Protein AF-A0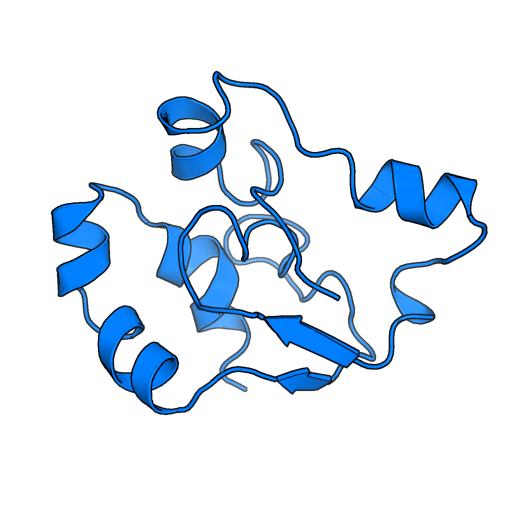A382DGA5-F1 (afdb_monomer_lite)

InterPro domains:
  IPR001279 Metallo-beta-lactamase [PF00753] (24-56)
  IPR036866 Ribonuclease Z/Hydroxyacylglutathione hydrolase-like [G3DSA:3.60.15.10] (1-104)
  IPR036866 Ribonuclease Z/Hydroxyacylglutathione hydrolase-like [SSF56281] (25-85)
  IPR051013 N-acyl homoserine lactonase-like [PTHR42978] (2-85)

Secondary structure (DSSP, 8-state):
---BS--TTT-HHHHHHTSTTPPP-HHHHHHHTT--GGG--EEE-SS--GGGBTTSBSSTT--BSSTTPEEE--HHHHHHHTSHHHHHHHT--HHHHHTGGG--

Sequence (104 aa):
MDTGAGSMATNPGTVSAIAGETDGRLLDELQAAGVSPGDVDTVFLSHLHPAHVGWNLTQAGGSPTFPSARYVFHQADWEIFRTPKDQEIFGLTFWEETLAPLES

Structure (mmCIF, N/CA/C/O backbone):
data_AF-A0A382DGA5-F1
#
_entry.id   AF-A0A382DGA5-F1
#
loop_
_atom_site.group_PDB
_atom_site.id
_atom_site.type_symbol
_atom_site.label_atom_id
_atom_site.label_alt_id
_atom_site.label_comp_id
_atom_site.label_asym_id
_atom_site.label_entity_id
_atom_site.label_seq_id
_atom_site.pdbx_PDB_ins_code
_atom_site.Cartn_x
_atom_site.Cartn_y
_atom_site.Cartn_z
_atom_site.occupancy
_atom_site.B_iso_or_equiv
_atom_site.auth_seq_id
_atom_site.auth_comp_id
_atom_site.auth_asym_id
_atom_site.auth_atom_id
_atom_site.pdbx_PDB_model_num
ATOM 1 N N . MET A 1 1 ? -1.925 -8.522 6.677 1.00 78.94 1 MET A N 1
ATOM 2 C CA . MET A 1 1 ? -2.752 -8.687 5.456 1.00 78.94 1 MET A CA 1
ATOM 3 C C . MET A 1 1 ? -1.993 -8.186 4.233 1.00 78.94 1 MET A C 1
ATOM 5 O O . MET A 1 1 ? -1.120 -7.347 4.418 1.00 78.94 1 MET A O 1
ATOM 9 N N . ASP A 1 2 ? -2.313 -8.695 3.045 1.00 86.75 2 ASP A N 1
ATOM 10 C CA . ASP A 1 2 ? -1.830 -8.194 1.745 1.00 86.75 2 ASP A CA 1
ATOM 11 C C . ASP A 1 2 ? -2.701 -7.000 1.305 1.00 86.75 2 ASP A C 1
ATOM 13 O O . ASP A 1 2 ? -3.884 -6.975 1.659 1.00 86.75 2 ASP A O 1
ATOM 17 N N . THR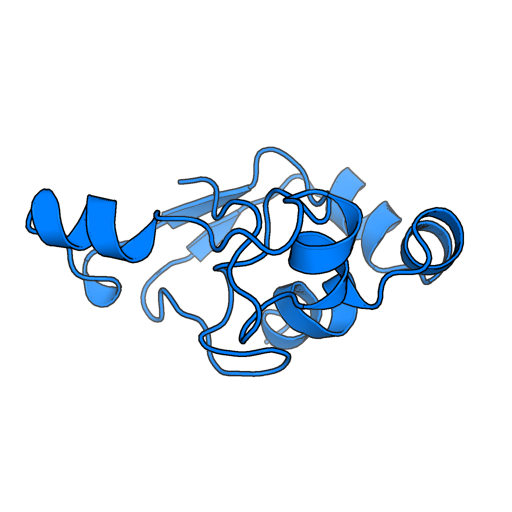 A 1 3 ? -2.149 -5.997 0.610 1.00 94.12 3 THR A N 1
ATOM 18 C CA . THR A 1 3 ? -2.865 -4.735 0.334 1.00 94.12 3 THR A CA 1
ATOM 19 C C . THR A 1 3 ? -3.396 -4.623 -1.095 1.00 94.12 3 THR A C 1
ATOM 21 O O . THR A 1 3 ? -4.047 -3.633 -1.422 1.00 94.12 3 THR A O 1
ATOM 24 N N . GLY A 1 4 ? -3.231 -5.654 -1.929 1.00 95.00 4 GLY A N 1
ATOM 25 C CA . GLY A 1 4 ? -3.884 -5.750 -3.236 1.00 95.00 4 GLY A CA 1
ATOM 26 C C . GLY A 1 4 ? -3.502 -4.641 -4.226 1.00 95.00 4 GLY A C 1
ATOM 27 O O . GLY A 1 4 ? -2.540 -3.905 -4.034 1.00 95.00 4 GLY A O 1
ATOM 28 N N . ALA A 1 5 ? -4.256 -4.517 -5.322 1.00 95.56 5 ALA A N 1
ATOM 29 C CA . ALA A 1 5 ? -3.912 -3.597 -6.411 1.00 95.56 5 ALA A CA 1
ATOM 30 C C . ALA A 1 5 ? -4.139 -2.113 -6.076 1.00 95.56 5 ALA A C 1
ATOM 32 O O . ALA A 1 5 ? -3.574 -1.260 -6.753 1.00 95.56 5 ALA A O 1
ATOM 33 N N . GLY A 1 6 ? -4.901 -1.794 -5.024 1.00 96.62 6 GLY A N 1
ATOM 34 C CA . GLY A 1 6 ? -5.245 -0.415 -4.674 1.00 96.62 6 GLY A CA 1
ATOM 35 C C . GLY A 1 6 ? -6.441 0.124 -5.457 1.00 96.62 6 GLY A C 1
ATOM 36 O O . GLY A 1 6 ? -7.326 -0.633 -5.854 1.00 96.62 6 GLY A O 1
ATOM 37 N N . SER A 1 7 ? -6.452 1.436 -5.667 1.00 97.25 7 SER A N 1
ATOM 38 C CA . SER A 1 7 ? -7.407 2.155 -6.515 1.00 97.25 7 SER A CA 1
ATOM 39 C C . SER A 1 7 ? -6.675 3.075 -7.491 1.00 97.25 7 SER A C 1
ATOM 41 O O . SER A 1 7 ? -5.463 3.281 -7.381 1.00 97.25 7 SER A O 1
ATOM 43 N N . MET A 1 8 ? -7.414 3.696 -8.409 1.00 96.94 8 MET A N 1
ATOM 44 C CA . MET A 1 8 ? -6.887 4.757 -9.273 1.00 96.94 8 MET A CA 1
ATOM 45 C C . MET A 1 8 ? -6.245 5.917 -8.494 1.00 96.94 8 MET A C 1
ATOM 47 O O . MET A 1 8 ? -5.397 6.619 -9.038 1.00 96.94 8 MET A O 1
ATOM 51 N N . ALA A 1 9 ? -6.615 6.128 -7.227 1.00 97.00 9 ALA A N 1
ATOM 52 C CA . ALA A 1 9 ? -6.009 7.160 -6.389 1.00 97.00 9 ALA A CA 1
ATOM 53 C C . ALA A 1 9 ? -4.649 6.744 -5.808 1.00 97.00 9 ALA A C 1
ATOM 55 O O . ALA A 1 9 ? -3.826 7.607 -5.502 1.00 97.00 9 ALA A O 1
ATOM 56 N N . THR A 1 10 ? -4.412 5.444 -5.625 1.00 97.06 10 THR A N 1
ATOM 57 C CA . THR A 1 10 ? -3.256 4.937 -4.876 1.00 97.06 10 THR A CA 1
ATOM 58 C C . THR A 1 10 ? -2.202 4.273 -5.754 1.00 97.06 10 THR A C 1
ATOM 60 O O . THR A 1 10 ? -1.024 4.321 -5.418 1.00 97.06 10 THR A O 1
ATOM 63 N N . ASN A 1 11 ? -2.611 3.656 -6.865 1.00 96.44 11 ASN A N 1
ATOM 64 C CA . ASN A 1 11 ? -1.745 2.861 -7.737 1.00 96.44 11 ASN A CA 1
ATOM 65 C C . ASN A 1 11 ? -2.278 2.865 -9.190 1.00 96.44 11 ASN A C 1
ATOM 67 O O . ASN A 1 11 ? -2.636 1.812 -9.738 1.00 96.44 11 ASN A O 1
ATOM 71 N N . PRO A 1 12 ? -2.409 4.053 -9.814 1.00 95.50 12 PRO A N 1
ATOM 72 C CA . PRO A 1 12 ? -3.152 4.248 -11.062 1.00 95.50 12 PRO A CA 1
ATOM 73 C C . PRO A 1 12 ? -2.636 3.393 -12.219 1.00 95.50 12 PRO A C 1
ATOM 75 O O . PRO A 1 12 ? -3.429 2.804 -12.956 1.00 95.50 12 PRO A O 1
ATOM 78 N N . GLY A 1 13 ? -1.312 3.290 -12.372 1.00 94.81 13 GLY A N 1
ATOM 79 C CA . GLY A 1 13 ? -0.710 2.502 -13.445 1.00 94.81 13 GLY A CA 1
ATOM 80 C C . GLY A 1 13 ? -1.065 1.017 -13.335 1.00 94.81 13 GLY A C 1
ATOM 81 O O . GLY A 1 13 ? -1.456 0.395 -14.321 1.00 94.81 13 GLY A O 1
ATOM 82 N N . THR A 1 14 ? -1.008 0.462 -12.123 1.00 94.75 14 THR A N 1
ATOM 83 C CA . THR A 1 14 ? -1.390 -0.932 -11.856 1.00 94.75 14 THR A CA 1
ATOM 84 C C . THR A 1 14 ? -2.879 -1.154 -12.079 1.00 94.75 14 THR A C 1
ATOM 86 O O . THR A 1 14 ? -3.260 -2.127 -12.727 1.00 94.75 14 THR A O 1
ATOM 89 N N . VAL A 1 15 ? -3.739 -0.272 -11.563 1.00 95.94 15 VAL A N 1
ATOM 90 C CA . VAL A 1 15 ? -5.193 -0.443 -11.697 1.00 95.94 15 VAL A CA 1
ATOM 91 C C . VAL A 1 15 ? -5.621 -0.372 -13.163 1.00 95.94 15 VAL A C 1
ATOM 93 O O . VAL A 1 15 ? -6.423 -1.195 -13.607 1.00 95.94 15 VAL A O 1
ATOM 96 N N . SER A 1 16 ? -5.019 0.518 -13.953 1.00 95.38 16 SER A N 1
ATOM 97 C CA . SER A 1 16 ? -5.255 0.576 -15.397 1.00 95.38 16 SER A CA 1
ATOM 98 C C . SER A 1 16 ? -4.726 -0.670 -16.124 1.00 95.38 16 SER A C 1
ATOM 100 O O . SER A 1 16 ? -5.469 -1.311 -16.866 1.00 95.38 16 SER A O 1
ATOM 102 N N . ALA A 1 17 ? -3.470 -1.064 -15.882 1.00 91.44 17 ALA A N 1
ATOM 103 C CA . ALA A 1 17 ? -2.802 -2.109 -16.662 1.00 91.44 17 ALA A CA 1
ATOM 104 C C . ALA A 1 17 ? -3.173 -3.548 -16.262 1.00 91.44 17 ALA A C 1
ATOM 106 O O . ALA A 1 17 ? -3.147 -4.445 -17.103 1.00 91.44 17 ALA A O 1
ATOM 107 N N . ILE A 1 18 ? -3.483 -3.787 -14.985 1.00 86.38 18 ILE A N 1
ATOM 108 C CA . ILE A 1 18 ? -3.668 -5.133 -14.416 1.00 86.38 18 ILE A CA 1
ATOM 109 C C . ILE A 1 18 ? -5.119 -5.362 -13.991 1.00 86.38 18 ILE A C 1
ATOM 111 O O . ILE A 1 18 ? -5.662 -6.438 -14.240 1.00 86.38 18 ILE A O 1
ATOM 115 N N . ALA A 1 19 ? -5.759 -4.367 -13.369 1.00 86.31 19 ALA A N 1
ATOM 116 C CA . ALA A 1 19 ? -7.123 -4.501 -12.852 1.00 86.31 19 ALA A CA 1
ATOM 117 C C . ALA A 1 19 ? -8.214 -4.034 -13.836 1.00 86.31 19 ALA A C 1
ATOM 119 O O . ALA A 1 19 ? -9.397 -4.100 -13.508 1.00 86.31 19 ALA A O 1
ATOM 120 N N . GLY A 1 20 ? -7.843 -3.571 -15.036 1.00 89.12 20 GLY A N 1
ATOM 121 C CA . GLY A 1 20 ? -8.795 -3.127 -16.058 1.00 89.12 20 GLY A CA 1
ATOM 122 C C . GLY A 1 20 ? -9.662 -1.957 -15.592 1.00 89.12 20 GLY A C 1
ATOM 123 O O . GLY A 1 20 ? -10.879 -2.003 -15.751 1.00 89.12 20 GLY A O 1
ATOM 124 N N . GLU A 1 21 ? -9.041 -0.956 -14.961 1.00 90.12 21 GLU A N 1
ATOM 125 C CA . GLU A 1 21 ? -9.697 0.237 -14.393 1.00 90.12 21 GLU A CA 1
ATOM 126 C C . GLU A 1 21 ? -10.668 -0.054 -13.234 1.00 90.12 21 GLU A C 1
ATOM 128 O O . GLU A 1 21 ? -11.459 0.803 -12.844 1.00 90.12 21 GLU A O 1
ATOM 133 N N . THR A 1 22 ? -10.615 -1.258 -12.659 1.00 94.62 22 THR A N 1
ATOM 134 C CA . THR A 1 22 ? -11.457 -1.635 -11.520 1.00 94.62 22 THR A CA 1
ATOM 135 C C . THR A 1 22 ? -10.698 -1.465 -10.208 1.00 94.62 22 THR A C 1
ATOM 137 O O . THR A 1 22 ? -9.704 -2.150 -9.966 1.00 94.62 22 THR A O 1
ATOM 140 N N . ASP A 1 23 ? -11.201 -0.591 -9.336 1.00 96.88 23 ASP A N 1
ATOM 141 C CA . ASP A 1 23 ? -10.651 -0.400 -7.993 1.00 96.88 23 ASP A CA 1
ATOM 142 C C . ASP A 1 23 ? -10.789 -1.668 -7.131 1.00 96.88 23 ASP A C 1
ATOM 144 O O . ASP A 1 23 ? -11.793 -2.389 -7.162 1.00 96.88 23 ASP A O 1
ATOM 148 N N . GLY A 1 24 ? -9.769 -1.931 -6.315 1.00 95.38 24 GLY A N 1
ATOM 149 C CA . GLY A 1 24 ? -9.790 -2.989 -5.316 1.00 95.38 24 GLY A CA 1
ATOM 150 C C . GLY A 1 24 ? -10.709 -2.644 -4.143 1.00 95.38 24 GLY A C 1
ATOM 151 O O . GLY A 1 24 ? -10.801 -1.498 -3.721 1.00 95.38 24 GLY A O 1
ATOM 152 N N . ARG A 1 25 ? -11.340 -3.660 -3.551 1.00 96.31 25 ARG A N 1
ATOM 153 C CA . ARG A 1 25 ? -12.377 -3.479 -2.518 1.00 96.31 25 ARG A CA 1
ATOM 154 C C . ARG A 1 25 ? -11.900 -3.646 -1.077 1.00 96.31 25 ARG A C 1
ATOM 156 O O . ARG A 1 25 ? -12.727 -3.728 -0.177 1.00 96.31 25 ARG A O 1
ATOM 163 N N . LEU A 1 26 ? -10.590 -3.726 -0.840 1.00 96.31 26 LEU A N 1
ATOM 164 C CA . LEU A 1 26 ? -10.042 -4.077 0.476 1.00 96.31 26 LEU A CA 1
ATOM 165 C C . LEU A 1 26 ? -10.600 -3.197 1.604 1.00 96.31 26 LEU A C 1
ATOM 167 O O . LEU A 1 26 ? -10.996 -3.722 2.639 1.00 96.31 26 LEU A O 1
ATOM 171 N N . LEU A 1 27 ? -10.647 -1.874 1.416 1.00 97.06 27 LEU A N 1
ATOM 172 C CA . LEU A 1 27 ? -11.121 -0.961 2.462 1.00 97.06 27 LEU A CA 1
ATOM 173 C C . LEU A 1 27 ? -12.624 -1.102 2.730 1.00 97.06 27 LEU A C 1
ATOM 175 O O . LEU A 1 27 ? -13.028 -1.086 3.893 1.00 97.06 27 LEU A O 1
ATOM 179 N N . ASP A 1 28 ? -13.428 -1.319 1.688 1.00 97.50 28 ASP A N 1
ATOM 180 C CA . ASP A 1 28 ? -14.862 -1.592 1.827 1.00 97.50 28 ASP A CA 1
ATOM 181 C C . ASP A 1 28 ? -15.101 -2.926 2.546 1.00 97.50 28 ASP A C 1
ATOM 183 O O . ASP A 1 28 ? -15.972 -3.033 3.407 1.00 97.50 28 ASP A O 1
ATOM 187 N N . GLU A 1 29 ? -14.304 -3.949 2.226 1.00 97.69 29 GLU A N 1
ATOM 188 C CA . GLU A 1 29 ? -14.395 -5.281 2.829 1.00 97.69 29 GLU A CA 1
ATOM 189 C C . GLU A 1 29 ? -13.962 -5.267 4.305 1.00 97.69 29 GLU A C 1
ATOM 191 O O . GLU A 1 29 ? -14.626 -5.883 5.142 1.00 97.69 29 GLU A O 1
ATOM 196 N N . LEU A 1 30 ? -12.919 -4.505 4.658 1.00 97.06 30 LEU A N 1
ATOM 197 C CA . LEU A 1 30 ? -12.535 -4.267 6.054 1.00 97.06 30 LEU A CA 1
ATOM 198 C C . LEU A 1 30 ? -13.634 -3.518 6.814 1.00 97.06 30 LEU A C 1
ATOM 200 O O . LEU A 1 30 ? -14.033 -3.949 7.898 1.00 97.06 30 LEU A O 1
ATOM 204 N N . GLN A 1 31 ? -14.183 -2.450 6.229 1.00 97.88 31 GLN A N 1
ATOM 205 C CA . GLN A 1 31 ? -15.270 -1.691 6.842 1.00 97.88 31 GLN A CA 1
ATOM 206 C C . GLN A 1 31 ? -16.515 -2.563 7.060 1.00 97.88 31 GLN A C 1
ATOM 208 O O . GLN A 1 31 ? -17.107 -2.524 8.139 1.00 97.88 31 GLN A O 1
ATOM 213 N N . ALA A 1 32 ? -16.895 -3.381 6.075 1.00 98.44 32 ALA A N 1
ATOM 214 C CA . ALA A 1 32 ? -18.013 -4.317 6.183 1.00 98.44 32 ALA A CA 1
ATOM 215 C C . ALA A 1 32 ? -17.790 -5.380 7.275 1.00 98.44 32 ALA A C 1
ATOM 217 O O . ALA A 1 32 ? -18.752 -5.846 7.887 1.00 98.44 32 ALA A O 1
ATOM 218 N N . ALA A 1 33 ? -16.531 -5.730 7.553 1.00 97.94 33 ALA A N 1
ATOM 219 C CA . ALA A 1 33 ? -16.136 -6.602 8.656 1.00 97.94 33 ALA A CA 1
ATOM 220 C C . ALA A 1 33 ? -16.016 -5.876 10.014 1.00 97.94 33 ALA A C 1
ATOM 222 O O . ALA A 1 33 ? -15.718 -6.519 11.020 1.00 97.94 33 ALA A O 1
ATOM 223 N N . GLY A 1 34 ? -16.254 -4.560 10.069 1.00 98.25 34 GLY A N 1
ATOM 224 C CA . GLY A 1 34 ? -16.141 -3.755 11.288 1.00 98.25 34 GLY A CA 1
ATOM 225 C C . GLY A 1 34 ? -14.701 -3.424 11.692 1.00 98.25 34 GLY A C 1
ATOM 226 O O . GLY A 1 34 ? -14.466 -3.106 12.854 1.00 98.25 34 GLY A O 1
ATOM 227 N N . VAL A 1 35 ? -13.752 -3.506 10.756 1.00 98.12 35 VAL A N 1
ATOM 228 C CA . VAL A 1 35 ? -12.329 -3.211 10.961 1.00 98.12 35 VAL A CA 1
ATOM 229 C C . VAL A 1 35 ? -12.003 -1.873 10.304 1.00 98.12 35 VAL A C 1
ATOM 231 O O . VAL A 1 35 ? -12.162 -1.703 9.095 1.00 98.12 35 VAL A O 1
ATOM 234 N N . SER A 1 36 ? -11.537 -0.907 11.088 1.00 97.75 36 SER A N 1
ATOM 235 C CA . SER A 1 36 ? -10.993 0.345 10.566 1.00 97.75 36 SER A CA 1
ATOM 236 C C . SER A 1 36 ? -9.509 0.186 10.204 1.00 97.75 36 SER A C 1
ATOM 238 O O . SER A 1 36 ? -8.825 -0.674 10.763 1.00 97.75 36 SER A O 1
ATOM 240 N N . PRO A 1 37 ? -8.946 1.031 9.321 1.00 97.62 37 PRO A N 1
ATOM 241 C CA . PRO A 1 37 ? -7.516 0.965 9.016 1.00 97.62 37 PRO A CA 1
ATOM 242 C C . PRO A 1 37 ? -6.601 1.142 10.242 1.00 97.62 37 PRO A C 1
ATOM 244 O O . PRO A 1 37 ? -5.491 0.617 10.262 1.00 97.62 37 PRO A O 1
ATOM 247 N N . GLY A 1 38 ? -7.065 1.848 11.280 1.00 98.00 38 GLY A N 1
ATOM 248 C CA . GLY A 1 38 ? -6.333 2.006 12.541 1.00 98.00 38 GLY A CA 1
ATOM 249 C C . GLY A 1 38 ? -6.308 0.747 13.415 1.00 98.00 38 GLY A C 1
ATOM 250 O O . GLY A 1 38 ? -5.445 0.638 14.279 1.00 98.00 38 GLY A O 1
ATOM 251 N N . ASP A 1 39 ? -7.208 -0.210 13.174 1.00 97.88 39 ASP A N 1
ATOM 252 C CA . ASP A 1 39 ? -7.252 -1.485 13.902 1.00 97.88 39 ASP A CA 1
ATOM 253 C C . ASP A 1 39 ? -6.227 -2.500 13.366 1.00 97.88 39 ASP A C 1
ATOM 255 O O . ASP A 1 39 ? -5.989 -3.539 13.980 1.00 97.88 39 ASP A O 1
ATOM 259 N N . VAL A 1 40 ? -5.614 -2.222 12.210 1.00 97.88 40 VAL A N 1
ATOM 260 C CA . VAL A 1 40 ? -4.621 -3.101 11.589 1.00 97.88 40 VAL A CA 1
ATOM 261 C C . VAL A 1 40 ? -3.246 -2.843 12.203 1.00 97.88 40 VAL A C 1
ATOM 263 O O . VAL A 1 40 ? -2.663 -1.776 12.027 1.00 97.88 40 VAL A O 1
ATOM 266 N N . ASP A 1 41 ? -2.698 -3.855 12.875 1.00 97.31 41 ASP A N 1
ATOM 267 C CA . ASP A 1 41 ? -1.363 -3.798 13.490 1.00 97.31 41 ASP A CA 1
ATOM 268 C C . ASP A 1 41 ? -0.231 -4.313 12.582 1.00 97.31 41 ASP A C 1
ATOM 270 O O . ASP A 1 41 ? 0.941 -3.991 12.794 1.00 97.31 41 ASP A O 1
ATOM 274 N N . THR A 1 42 ? -0.55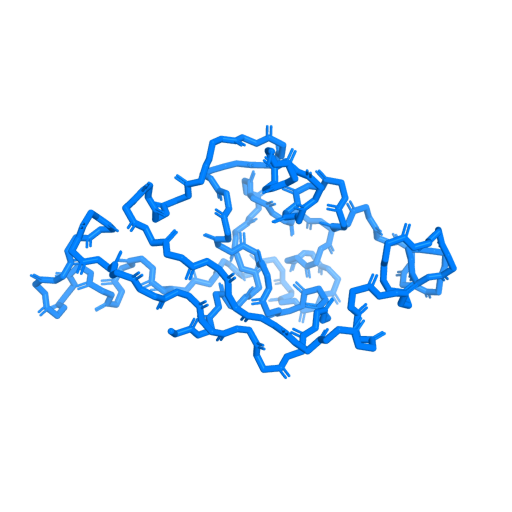8 -5.108 11.559 1.00 96.88 42 THR A N 1
ATOM 275 C CA . THR A 1 42 ? 0.432 -5.769 10.706 1.00 96.88 42 THR A CA 1
ATOM 276 C C . THR A 1 42 ? -0.054 -5.877 9.265 1.00 96.88 42 THR A C 1
ATOM 278 O O . THR A 1 42 ? -1.005 -6.596 8.929 1.00 96.88 42 THR A O 1
ATOM 281 N N . VAL A 1 43 ? 0.700 -5.249 8.370 1.00 97.31 43 VAL A N 1
ATOM 282 C CA . VAL A 1 43 ? 0.629 -5.483 6.930 1.00 97.31 43 VAL A CA 1
ATOM 283 C C . VAL A 1 43 ? 1.727 -6.480 6.582 1.00 97.31 43 VAL A C 1
ATOM 285 O O . VAL A 1 43 ? 2.898 -6.259 6.868 1.00 97.31 43 VAL A O 1
ATOM 288 N N . PHE A 1 44 ? 1.337 -7.615 6.010 1.00 96.12 44 PHE A N 1
ATOM 289 C CA . PHE A 1 44 ? 2.267 -8.663 5.601 1.00 96.12 44 PHE A CA 1
ATOM 290 C C . PHE A 1 44 ? 2.139 -8.790 4.094 1.00 96.12 44 PHE A C 1
ATOM 292 O O . PHE A 1 44 ? 1.108 -9.257 3.608 1.00 96.12 44 PHE A O 1
ATOM 299 N N . LEU A 1 45 ? 3.164 -8.340 3.383 1.00 96.19 45 LEU A N 1
ATOM 300 C CA . LEU A 1 45 ? 3.216 -8.390 1.933 1.00 96.19 45 LEU A CA 1
ATOM 301 C C . LEU A 1 45 ? 3.874 -9.707 1.551 1.00 96.19 45 LEU A C 1
ATOM 303 O O . LEU A 1 45 ? 5.029 -9.964 1.898 1.00 96.19 45 LEU A O 1
ATOM 307 N N . SER A 1 46 ? 3.104 -10.554 0.870 1.00 92.00 46 SER A N 1
ATOM 308 C CA . SER A 1 46 ? 3.585 -11.861 0.420 1.00 92.00 46 SER A CA 1
ATOM 309 C C . SER A 1 46 ? 4.799 -11.724 -0.501 1.00 92.00 46 SER A C 1
ATOM 311 O O . SER A 1 46 ? 5.728 -12.523 -0.415 1.00 92.00 46 SER A O 1
ATOM 313 N N . HIS A 1 47 ? 4.770 -10.691 -1.343 1.00 93.06 47 HIS A N 1
ATOM 314 C CA . HIS A 1 47 ? 5.841 -10.210 -2.201 1.00 93.06 47 HIS A CA 1
ATOM 315 C C . HIS A 1 47 ? 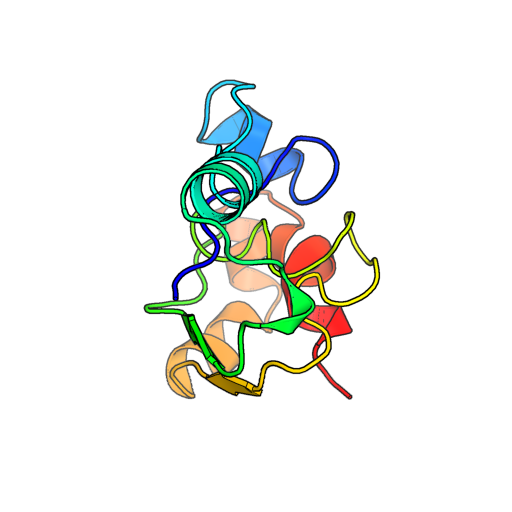5.527 -8.770 -2.653 1.00 93.06 47 HIS A C 1
ATOM 317 O O . HIS A 1 47 ? 4.413 -8.288 -2.432 1.00 93.06 47 HIS A O 1
ATOM 323 N N . LEU A 1 48 ? 6.477 -8.068 -3.277 1.00 94.06 48 LEU A N 1
ATOM 324 C CA . LEU A 1 48 ? 6.346 -6.635 -3.613 1.00 94.06 48 LEU A CA 1
ATOM 325 C C . LEU A 1 48 ? 5.959 -6.352 -5.077 1.00 94.06 48 LEU A C 1
ATOM 327 O O . LEU A 1 48 ? 6.373 -5.348 -5.654 1.00 94.06 48 LEU A O 1
ATOM 331 N N . HIS A 1 49 ? 5.140 -7.210 -5.690 1.00 93.81 49 HIS A N 1
ATOM 332 C CA . HIS A 1 49 ? 4.583 -6.921 -7.015 1.00 93.81 49 HIS A CA 1
ATOM 333 C C . HIS A 1 49 ? 3.515 -5.814 -6.976 1.00 93.81 49 HIS A C 1
ATOM 335 O O . HIS A 1 49 ? 2.812 -5.669 -5.972 1.00 93.81 49 HIS A O 1
ATOM 341 N N . PRO A 1 50 ? 3.294 -5.104 -8.103 1.00 93.06 50 PRO A N 1
ATOM 342 C CA . PRO A 1 50 ? 2.382 -3.959 -8.157 1.00 93.06 50 PRO A CA 1
ATOM 343 C C . PRO A 1 50 ? 0.950 -4.273 -7.694 1.00 93.06 50 PRO A C 1
ATOM 345 O O . PRO A 1 50 ? 0.287 -3.430 -7.097 1.00 93.06 50 PRO A O 1
ATOM 348 N N . ALA A 1 51 ? 0.480 -5.504 -7.917 1.00 92.94 51 ALA A N 1
ATOM 349 C CA . ALA A 1 51 ? -0.868 -5.948 -7.564 1.00 92.94 51 ALA A CA 1
ATOM 350 C C . ALA A 1 51 ? -1.080 -6.267 -6.069 1.00 92.94 51 ALA A C 1
ATOM 352 O O . ALA A 1 51 ? -2.172 -6.699 -5.710 1.00 92.94 51 ALA A O 1
ATOM 353 N N . HIS A 1 52 ? -0.066 -6.084 -5.217 1.00 95.50 52 HIS A N 1
ATOM 354 C CA . HIS A 1 52 ? -0.094 -6.465 -3.796 1.00 95.50 52 HIS A CA 1
ATOM 355 C C . HIS A 1 52 ? 0.142 -5.308 -2.824 1.00 95.50 52 HIS A C 1
ATOM 357 O O . HIS A 1 52 ? 0.039 -5.495 -1.613 1.00 95.50 52 HIS A O 1
ATOM 363 N N . VAL A 1 53 ? 0.491 -4.132 -3.345 1.00 96.06 53 VAL A N 1
ATOM 364 C CA . VAL A 1 53 ? 1.022 -3.008 -2.558 1.00 96.06 53 VAL A CA 1
ATOM 365 C C . VAL A 1 53 ? 0.162 -1.749 -2.650 1.00 96.06 53 VAL A C 1
ATOM 367 O O . VAL A 1 53 ? 0.432 -0.747 -1.997 1.00 96.06 53 VAL A O 1
ATOM 370 N N . GLY A 1 54 ? -0.905 -1.785 -3.441 1.00 96.69 54 GLY A N 1
ATOM 371 C CA . GLY A 1 54 ? -1.658 -0.609 -3.843 1.00 96.69 54 GLY A CA 1
ATOM 372 C C . GLY A 1 54 ? -2.438 0.075 -2.729 1.00 96.69 54 GLY A C 1
ATOM 373 O O . GLY A 1 54 ? -2.625 1.280 -2.816 1.00 96.69 54 GLY A O 1
ATOM 374 N N . TRP A 1 55 ? -2.873 -0.623 -1.675 1.00 97.81 55 TRP A N 1
ATOM 375 C CA . TRP A 1 55 ? -3.500 0.031 -0.513 1.00 97.81 55 TRP A CA 1
ATOM 376 C C . TRP A 1 55 ? -2.511 0.380 0.604 1.00 97.81 55 TRP A C 1
ATOM 378 O O . TRP A 1 55 ? -2.948 0.746 1.692 1.00 97.81 55 TRP A O 1
ATOM 388 N N . ASN A 1 56 ? -1.195 0.304 0.380 1.00 97.81 56 ASN A N 1
ATOM 389 C CA . ASN A 1 56 ? -0.218 0.719 1.392 1.00 97.81 56 ASN A CA 1
ATOM 390 C C . ASN A 1 56 ? -0.348 2.202 1.767 1.00 97.81 56 ASN A C 1
ATOM 392 O O . ASN A 1 56 ? -0.178 2.544 2.936 1.00 97.81 56 ASN A O 1
ATOM 396 N N . LEU A 1 57 ? -0.686 3.064 0.803 1.00 97.81 57 LEU A N 1
ATOM 397 C CA . LEU A 1 57 ? -0.848 4.503 1.005 1.00 97.81 57 LEU A CA 1
ATOM 398 C C . LEU A 1 57 ? -2.268 4.965 0.662 1.00 97.81 57 LEU A C 1
ATOM 400 O O . LEU A 1 57 ? -2.947 4.363 -0.170 1.00 97.81 57 LEU A O 1
ATOM 404 N N . THR A 1 58 ? -2.700 6.065 1.279 1.00 97.06 58 THR A N 1
ATOM 405 C CA . THR A 1 58 ? -4.036 6.655 1.076 1.00 97.06 58 THR A CA 1
ATOM 406 C C . THR A 1 58 ? -4.236 7.257 -0.316 1.00 97.06 58 THR A C 1
ATOM 408 O O . THR A 1 58 ? -5.367 7.428 -0.763 1.00 97.06 58 THR A O 1
ATOM 411 N N . GLN A 1 59 ? -3.134 7.577 -0.989 1.00 97.56 59 GLN A N 1
ATOM 412 C CA . GLN A 1 59 ? -3.018 8.012 -2.379 1.00 97.56 59 GLN A CA 1
ATOM 413 C C . GLN A 1 59 ? -1.576 7.759 -2.837 1.00 97.56 59 GLN A C 1
ATOM 415 O O . GLN A 1 59 ? -0.709 7.507 -1.997 1.00 97.56 59 GLN A O 1
ATOM 420 N N . ALA A 1 60 ? -1.304 7.862 -4.136 1.00 96.94 60 ALA A N 1
ATOM 421 C CA . ALA A 1 60 ? 0.045 7.736 -4.678 1.00 96.94 60 ALA A CA 1
ATOM 422 C C . ALA A 1 60 ? 1.000 8.730 -3.986 1.00 96.94 60 ALA A C 1
ATOM 424 O O . ALA A 1 60 ? 0.767 9.940 -4.002 1.00 96.94 60 ALA A O 1
ATOM 425 N N . GLY A 1 61 ? 2.047 8.221 -3.328 1.00 95.75 61 GLY A N 1
ATOM 426 C CA . GLY A 1 61 ? 2.992 9.051 -2.566 1.00 95.75 61 GLY A CA 1
ATOM 427 C C . GLY A 1 61 ? 2.437 9.630 -1.253 1.00 95.75 61 GLY A C 1
ATOM 428 O O . GLY A 1 61 ? 3.045 10.527 -0.670 1.00 95.75 61 GLY A O 1
ATOM 429 N N . GLY A 1 62 ? 1.259 9.179 -0.817 1.00 96.06 62 GLY A N 1
ATOM 430 C CA . GLY A 1 62 ? 0.551 9.679 0.358 1.00 96.06 62 GLY A CA 1
ATOM 431 C C . GLY A 1 62 ? 1.045 9.109 1.689 1.00 96.06 62 GLY A C 1
ATOM 432 O O . GLY A 1 62 ? 2.131 8.550 1.808 1.00 96.06 62 GLY A O 1
ATOM 433 N N . SER A 1 63 ? 0.209 9.248 2.717 1.00 96.62 63 SER A N 1
ATOM 434 C CA . SER A 1 63 ? 0.470 8.674 4.043 1.00 96.62 63 SER A CA 1
ATOM 435 C C . SER A 1 63 ? 0.078 7.193 4.095 1.00 96.62 63 SER A C 1
ATOM 437 O O . SER A 1 63 ? -0.807 6.789 3.337 1.00 96.62 63 SER A O 1
ATOM 439 N N . PRO A 1 64 ? 0.640 6.394 5.023 1.00 97.69 64 PRO A N 1
ATOM 440 C CA . PRO A 1 64 ? 0.233 5.006 5.210 1.00 97.69 64 PRO A CA 1
ATOM 441 C C . PRO A 1 64 ? -1.271 4.873 5.475 1.00 97.69 64 PRO A C 1
ATOM 443 O O . PRO A 1 64 ? -1.812 5.543 6.357 1.00 97.69 64 PRO A O 1
ATOM 446 N N . THR A 1 65 ? -1.937 3.975 4.750 1.00 98.25 65 THR A N 1
ATOM 447 C CA . THR A 1 65 ? -3.361 3.659 4.956 1.00 98.25 65 THR A CA 1
ATOM 448 C C . THR A 1 65 ? -3.600 3.038 6.325 1.00 98.25 65 THR A C 1
ATOM 450 O O . THR A 1 65 ? -4.605 3.325 6.971 1.00 98.25 65 THR A O 1
ATOM 453 N N . PHE A 1 66 ? -2.656 2.209 6.775 1.00 97.69 66 PHE A N 1
ATOM 454 C CA . PHE A 1 66 ? -2.668 1.536 8.071 1.00 97.69 66 PHE A CA 1
ATOM 455 C C . PHE A 1 66 ? -1.602 2.190 8.964 1.00 97.69 66 PHE A C 1
ATOM 457 O O . PHE A 1 66 ? -0.463 1.719 9.000 1.00 97.69 66 PHE A O 1
ATOM 464 N N . PRO A 1 67 ? -1.914 3.321 9.628 1.00 96.56 67 PRO A N 1
ATOM 465 C CA . PRO A 1 67 ? -0.917 4.163 10.296 1.00 96.56 67 PRO A CA 1
ATOM 466 C C . PRO A 1 67 ? -0.309 3.518 11.546 1.00 96.56 67 PRO A C 1
ATOM 468 O O . PRO A 1 67 ? 0.775 3.903 11.973 1.00 96.56 67 PRO A O 1
ATOM 471 N N . SER A 1 68 ? -1.005 2.549 12.142 1.00 96.38 68 SER A N 1
ATOM 472 C CA . SER A 1 68 ? -0.539 1.798 13.311 1.00 96.38 68 SER A CA 1
ATOM 473 C C . SER A 1 68 ? 0.157 0.489 12.937 1.00 96.38 68 SER A C 1
ATOM 475 O O . SER A 1 68 ? 0.664 -0.200 13.823 1.00 96.38 68 SER A O 1
ATOM 477 N N . ALA A 1 69 ? 0.189 0.140 11.647 1.00 97.31 69 ALA A N 1
ATOM 478 C CA . AL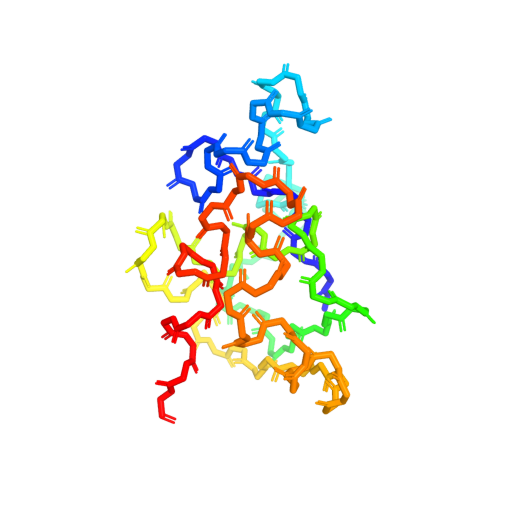A A 1 69 ? 0.680 -1.150 11.206 1.00 97.31 69 ALA A CA 1
ATOM 479 C C . ALA A 1 69 ? 2.200 -1.182 11.050 1.00 97.31 69 ALA A C 1
ATOM 481 O O . ALA A 1 69 ? 2.818 -0.268 10.504 1.00 97.31 69 ALA A O 1
ATOM 482 N N . ARG A 1 70 ? 2.799 -2.315 11.417 1.00 95.94 70 ARG A N 1
ATOM 483 C CA . ARG A 1 70 ? 4.127 -2.694 10.938 1.00 95.94 70 ARG A CA 1
ATOM 484 C C . ARG A 1 70 ? 4.006 -3.341 9.560 1.00 95.94 70 ARG A C 1
ATOM 486 O O . ARG A 1 70 ? 3.263 -4.309 9.398 1.00 95.94 70 ARG A O 1
ATOM 493 N N . TYR A 1 71 ? 4.782 -2.851 8.599 1.00 96.00 71 TYR A N 1
ATOM 494 C CA . TYR A 1 71 ? 4.882 -3.432 7.262 1.00 96.00 71 TYR A CA 1
ATOM 495 C C . TYR A 1 71 ? 6.004 -4.469 7.250 1.00 96.00 71 TYR A C 1
ATOM 497 O O . TYR A 1 71 ? 7.138 -4.186 7.633 1.00 96.00 71 TYR A O 1
ATOM 505 N N . VAL A 1 72 ? 5.667 -5.699 6.874 1.00 96.06 72 VAL A N 1
ATOM 506 C CA . VAL A 1 72 ? 6.574 -6.848 6.871 1.00 96.06 72 VAL A CA 1
ATOM 507 C C . VAL A 1 72 ? 6.595 -7.449 5.476 1.00 96.06 72 VAL A C 1
ATOM 509 O O . VAL A 1 72 ? 5.547 -7.748 4.910 1.00 96.06 72 VAL A O 1
ATOM 512 N N . PHE A 1 73 ? 7.794 -7.651 4.946 1.00 94.94 73 PHE A N 1
ATOM 513 C CA . PHE A 1 73 ? 8.052 -8.229 3.630 1.00 94.94 73 PHE A CA 1
ATOM 514 C C . PHE A 1 73 ? 9.394 -8.962 3.649 1.00 94.94 73 PHE A C 1
ATOM 516 O O . PHE A 1 73 ? 10.187 -8.830 4.586 1.00 94.94 73 PHE A O 1
ATOM 523 N N . HIS A 1 74 ? 9.647 -9.764 2.620 1.00 95.25 74 HIS A N 1
ATOM 524 C CA . HIS A 1 74 ? 10.909 -10.476 2.493 1.00 95.25 74 HIS A CA 1
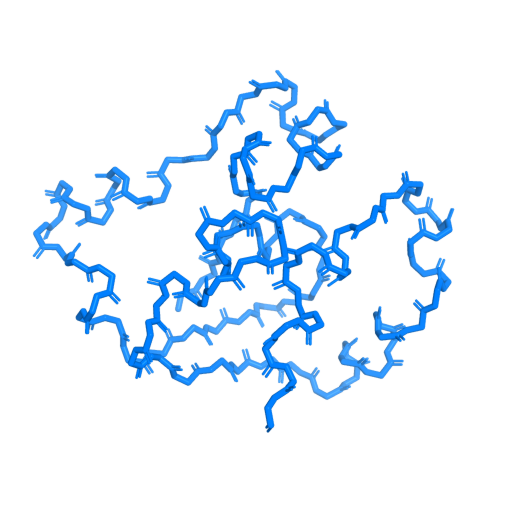ATOM 525 C C . HIS A 1 74 ? 12.043 -9.521 2.081 1.00 95.25 74 HIS A C 1
ATOM 527 O O . HIS A 1 74 ? 11.873 -8.686 1.197 1.00 95.25 74 HIS A O 1
ATOM 533 N N . GLN A 1 75 ? 13.226 -9.661 2.687 1.00 93.94 75 GLN A N 1
ATOM 534 C CA . GLN A 1 75 ? 14.370 -8.789 2.385 1.00 93.94 75 GLN A CA 1
ATOM 535 C C . GLN A 1 75 ? 14.817 -8.887 0.916 1.00 93.94 75 GLN A C 1
ATOM 537 O O . GLN A 1 75 ? 15.187 -7.882 0.322 1.00 93.94 75 GLN A O 1
ATOM 542 N N . ALA A 1 76 ? 14.765 -10.077 0.313 1.00 93.62 76 ALA A N 1
ATOM 543 C CA . ALA A 1 76 ? 15.155 -10.230 -1.092 1.00 93.62 76 ALA A CA 1
ATOM 544 C C . ALA A 1 76 ? 14.235 -9.439 -2.038 1.00 93.62 76 ALA A C 1
ATOM 546 O O . ALA A 1 76 ? 14.720 -8.838 -2.992 1.00 93.62 76 ALA A O 1
ATOM 547 N N . ASP A 1 77 ? 12.933 -9.387 -1.748 1.00 93.50 77 ASP A N 1
ATOM 548 C CA . ASP A 1 77 ? 11.995 -8.568 -2.515 1.00 93.50 77 ASP A CA 1
ATOM 549 C C . ASP A 1 77 ? 12.350 -7.096 -2.379 1.00 93.50 77 ASP A C 1
ATOM 551 O O . ASP A 1 77 ? 12.450 -6.384 -3.373 1.00 93.50 77 ASP A O 1
ATOM 555 N N . TRP A 1 78 ? 12.615 -6.651 -1.152 1.00 91.94 78 TRP A N 1
ATOM 556 C CA . TRP A 1 78 ? 13.051 -5.285 -0.905 1.00 91.94 78 TRP A CA 1
ATOM 557 C C . TRP A 1 78 ? 14.262 -4.901 -1.757 1.00 91.94 78 TRP A C 1
ATOM 559 O O . TRP A 1 78 ? 14.277 -3.856 -2.398 1.00 91.94 78 TRP A O 1
ATOM 569 N N . GLU A 1 79 ? 15.279 -5.759 -1.795 1.00 91.06 79 GLU A N 1
ATOM 570 C CA . GLU A 1 79 ? 16.511 -5.514 -2.543 1.00 91.06 79 GLU A CA 1
ATOM 571 C C . GLU A 1 79 ? 16.307 -5.460 -4.060 1.00 91.06 79 GLU A C 1
ATOM 573 O O . GLU A 1 79 ? 17.009 -4.700 -4.727 1.00 91.06 79 GLU A O 1
ATOM 578 N N . ILE A 1 80 ? 15.364 -6.238 -4.590 1.00 88.31 80 ILE A N 1
ATOM 579 C CA . ILE A 1 80 ? 15.056 -6.303 -6.021 1.00 88.31 80 ILE A CA 1
ATOM 580 C C . ILE A 1 80 ? 14.199 -5.099 -6.437 1.00 88.31 80 ILE A C 1
ATOM 582 O O . ILE A 1 80 ? 14.610 -4.317 -7.299 1.00 88.31 80 ILE A O 1
ATOM 586 N N . PHE A 1 81 ? 13.064 -4.894 -5.763 1.00 88.56 81 PHE A N 1
ATOM 587 C CA . PHE A 1 81 ? 12.046 -3.922 -6.167 1.00 88.56 81 PHE A CA 1
ATOM 588 C C . PHE A 1 81 ? 12.407 -2.468 -5.864 1.00 88.56 81 PHE A C 1
ATOM 590 O O . PHE A 1 81 ? 11.906 -1.575 -6.541 1.00 88.56 81 PHE A O 1
ATOM 597 N N . ARG A 1 82 ? 13.330 -2.211 -4.925 1.00 87.69 82 ARG A N 1
ATOM 598 C CA . ARG A 1 82 ? 13.846 -0.851 -4.677 1.00 87.69 82 ARG A CA 1
ATOM 599 C C . ARG A 1 82 ? 14.756 -0.316 -5.781 1.00 87.69 82 ARG A C 1
ATOM 601 O O . ARG A 1 82 ? 15.291 0.787 -5.667 1.00 87.69 82 ARG A O 1
ATOM 608 N N . THR A 1 83 ? 15.024 -1.122 -6.806 1.00 86.00 83 THR A N 1
ATOM 609 C CA . THR A 1 83 ? 15.789 -0.707 -7.979 1.00 86.00 83 THR A CA 1
ATOM 610 C C . THR A 1 83 ? 14.841 -0.357 -9.127 1.00 86.00 83 THR A C 1
ATOM 612 O O . THR A 1 83 ? 13.770 -0.953 -9.231 1.00 86.00 83 THR A O 1
ATOM 615 N N . PRO A 1 84 ? 15.233 0.537 -10.055 1.00 78.00 84 PRO A N 1
ATOM 616 C CA . PRO A 1 84 ? 14.373 0.911 -11.184 1.00 78.00 84 PRO A CA 1
ATOM 617 C C . PRO A 1 84 ? 14.017 -0.252 -12.119 1.00 78.00 84 PRO A C 1
ATOM 619 O O . PRO A 1 84 ? 13.095 -0.141 -12.920 1.00 78.00 84 PRO A O 1
ATOM 622 N N . LYS A 1 85 ? 14.744 -1.374 -12.038 1.00 81.94 85 LYS A N 1
ATOM 623 C CA . LYS A 1 85 ? 14.658 -2.482 -12.992 1.00 81.94 85 LYS A CA 1
ATOM 624 C C . LYS A 1 85 ? 13.240 -3.035 -13.127 1.00 81.94 85 LYS A C 1
ATOM 626 O O . LYS A 1 85 ? 12.793 -3.289 -14.240 1.00 81.94 85 LYS A O 1
ATOM 631 N N . ASP A 1 86 ? 12.533 -3.223 -12.021 1.00 78.50 86 ASP A N 1
ATOM 632 C CA . ASP A 1 86 ? 11.172 -3.755 -12.060 1.00 78.50 86 ASP A CA 1
ATOM 633 C C . ASP A 1 86 ? 10.170 -2.709 -12.554 1.00 78.50 86 ASP A C 1
ATOM 635 O O . ASP A 1 86 ? 9.293 -3.035 -13.351 1.00 78.50 86 ASP A O 1
ATOM 639 N N . GLN A 1 87 ? 10.343 -1.435 -12.189 1.00 79.00 87 GLN A N 1
ATOM 640 C CA . GLN A 1 87 ? 9.548 -0.346 -12.767 1.00 79.00 87 GLN A CA 1
ATOM 641 C C . GLN A 1 87 ? 9.730 -0.265 -14.291 1.00 79.00 87 GLN A C 1
ATOM 643 O O . GLN A 1 87 ? 8.751 -0.081 -15.010 1.00 79.00 87 GLN A O 1
ATOM 648 N N . GLU A 1 88 ? 10.948 -0.469 -14.799 1.00 84.44 88 GLU A N 1
ATOM 649 C CA . GLU A 1 88 ? 11.246 -0.542 -16.236 1.00 84.44 88 GLU A CA 1
ATOM 650 C C . GLU A 1 88 ? 10.619 -1.775 -16.906 1.00 84.44 88 GLU A C 1
ATOM 652 O O . GLU A 1 88 ? 10.116 -1.673 -18.024 1.00 84.44 88 GLU A O 1
ATOM 657 N N . ILE A 1 89 ? 10.616 -2.932 -16.231 1.00 83.00 89 ILE A N 1
ATOM 658 C CA . ILE A 1 89 ? 9.997 -4.172 -16.731 1.00 83.00 89 ILE A CA 1
ATOM 659 C C . ILE A 1 89 ? 8.476 -4.029 -16.824 1.00 83.00 89 ILE A C 1
ATOM 661 O O . ILE A 1 89 ? 7.884 -4.426 -17.829 1.00 83.00 89 ILE A O 1
ATOM 665 N N . PHE A 1 90 ? 7.838 -3.484 -15.787 1.00 82.12 90 PHE A N 1
ATOM 666 C CA . PHE A 1 90 ? 6.387 -3.314 -15.756 1.00 82.12 90 PHE A CA 1
ATOM 667 C C . PHE A 1 90 ? 5.918 -2.075 -16.526 1.00 82.12 90 PHE A C 1
ATOM 669 O O . PHE A 1 90 ? 4.766 -2.027 -16.949 1.00 82.12 90 PHE A O 1
ATOM 676 N N . GLY A 1 91 ? 6.785 -1.076 -16.705 1.00 89.69 91 GLY A N 1
ATOM 677 C CA . GLY A 1 91 ? 6.402 0.248 -17.194 1.00 89.69 91 GLY A CA 1
ATOM 678 C C . GLY A 1 91 ? 5.522 1.014 -16.199 1.00 89.69 91 GLY A C 1
ATOM 679 O O . GLY A 1 91 ? 4.694 1.817 -16.621 1.00 89.69 91 GLY A O 1
ATOM 680 N N . LEU A 1 92 ? 5.661 0.735 -14.896 1.00 90.56 92 LEU A N 1
ATOM 681 C CA . LEU A 1 92 ? 4.806 1.257 -13.824 1.00 90.56 92 LEU A CA 1
ATOM 682 C C . LEU A 1 92 ? 5.636 1.940 -12.732 1.00 90.56 92 LEU A C 1
ATOM 684 O O . LEU A 1 92 ? 6.647 1.407 -12.282 1.00 90.56 92 LEU A O 1
ATOM 688 N N . THR A 1 93 ? 5.148 3.068 -12.221 1.00 92.12 93 THR A N 1
ATOM 689 C CA . THR A 1 93 ? 5.751 3.854 -11.127 1.00 92.12 93 THR A CA 1
ATOM 690 C C . THR A 1 93 ? 5.374 3.360 -9.725 1.00 92.12 93 THR A C 1
ATOM 692 O O . THR A 1 93 ? 5.685 4.017 -8.736 1.00 92.12 93 THR A O 1
ATOM 695 N N . PHE A 1 94 ? 4.781 2.166 -9.611 1.00 92.94 94 PHE A N 1
ATOM 696 C CA . PHE A 1 94 ? 4.166 1.647 -8.382 1.00 92.94 94 PHE A CA 1
ATOM 697 C C . PHE A 1 94 ? 5.074 1.705 -7.138 1.00 92.94 94 PHE A C 1
ATOM 699 O O . PHE A 1 94 ? 4.580 1.952 -6.041 1.00 92.94 94 PHE A O 1
ATOM 706 N N . TRP A 1 95 ? 6.390 1.496 -7.277 1.00 93.62 95 TRP A N 1
ATOM 707 C CA . TRP A 1 95 ? 7.329 1.557 -6.151 1.00 93.62 95 TRP A CA 1
ATOM 708 C C . TRP A 1 95 ? 7.305 2.926 -5.457 1.00 93.62 95 TRP A C 1
ATOM 710 O O . TRP A 1 95 ? 7.101 3.004 -4.245 1.00 93.62 95 TRP A O 1
ATOM 720 N N . GLU A 1 96 ? 7.459 4.005 -6.227 1.00 92.62 96 GLU A N 1
ATOM 721 C CA . GLU A 1 96 ? 7.422 5.385 -5.722 1.00 92.62 96 GLU A CA 1
ATOM 722 C C . GLU A 1 96 ? 6.046 5.732 -5.147 1.00 92.62 96 GLU A C 1
ATOM 724 O O . GLU A 1 96 ? 5.934 6.450 -4.155 1.00 92.62 96 GLU A O 1
ATOM 729 N N . GLU A 1 97 ? 4.995 5.186 -5.755 1.00 94.50 97 GLU A N 1
ATOM 730 C CA . GLU A 1 97 ? 3.610 5.483 -5.405 1.00 94.50 97 GLU A CA 1
ATOM 731 C C . GLU A 1 97 ? 3.133 4.751 -4.150 1.00 94.50 97 GLU A C 1
ATOM 733 O O . GLU A 1 97 ? 2.210 5.239 -3.507 1.00 94.50 97 GLU A O 1
ATOM 738 N N . THR A 1 98 ? 3.724 3.601 -3.798 1.00 95.56 98 THR A N 1
ATOM 739 C CA . THR A 1 98 ? 3.133 2.676 -2.810 1.00 95.56 98 THR A CA 1
ATOM 740 C C . THR A 1 98 ? 4.099 2.094 -1.772 1.00 95.56 98 THR A C 1
ATOM 742 O O . THR A 1 98 ? 3.644 1.599 -0.740 1.00 95.56 98 THR A O 1
ATOM 745 N N . LEU A 1 99 ? 5.416 2.122 -2.011 1.00 94.81 99 LEU A N 1
ATOM 746 C CA . LEU A 1 99 ? 6.413 1.481 -1.141 1.00 94.81 99 LEU A CA 1
ATOM 747 C C . LEU A 1 99 ? 7.467 2.457 -0.630 1.00 94.81 99 LEU A C 1
ATOM 749 O O . LEU A 1 99 ? 7.699 2.496 0.575 1.00 94.81 99 LEU A O 1
ATOM 753 N N . ALA A 1 100 ? 8.064 3.268 -1.507 1.00 93.50 100 ALA A N 1
ATOM 754 C CA . ALA A 1 100 ? 9.122 4.206 -1.126 1.00 93.50 100 ALA A CA 1
ATOM 755 C C . ALA A 1 100 ? 8.732 5.136 0.046 1.00 93.50 100 ALA A C 1
ATOM 757 O O . ALA A 1 100 ? 9.557 5.337 0.933 1.00 93.50 100 ALA A O 1
ATOM 758 N N . PRO A 1 101 ? 7.487 5.652 0.146 1.00 94.25 101 PRO A N 1
ATOM 759 C CA . PRO A 1 101 ? 7.085 6.507 1.270 1.00 94.25 101 PRO A CA 1
ATOM 760 C C . PRO A 1 101 ? 6.989 5.793 2.627 1.00 94.25 101 PRO A C 1
ATOM 762 O O . PRO A 1 101 ? 6.822 6.456 3.649 1.00 94.25 101 PRO A O 1
ATOM 765 N N . LEU A 1 102 ? 7.070 4.458 2.656 1.00 91.19 102 LEU A N 1
ATOM 766 C CA . LEU A 1 102 ? 7.142 3.675 3.892 1.00 91.19 102 LEU A CA 1
ATOM 767 C C . LEU A 1 102 ? 8.574 3.581 4.448 1.00 91.19 102 LEU A C 1
ATOM 769 O O . LEU A 1 102 ? 8.756 3.093 5.563 1.00 91.19 102 LEU A O 1
ATOM 773 N N . GLU A 1 103 ? 9.586 4.029 3.696 1.00 83.19 103 GLU A N 1
ATOM 774 C CA . GLU A 1 103 ? 10.961 4.174 4.176 1.00 83.19 103 GLU A CA 1
ATOM 775 C C . GLU A 1 103 ? 11.053 5.380 5.126 1.00 83.19 103 GLU A C 1
ATOM 777 O O . GLU A 1 103 ? 11.327 6.504 4.705 1.00 83.19 103 GLU A O 1
ATOM 782 N N . SER A 1 104 ? 10.787 5.159 6.415 1.00 61.28 104 SER A N 1
ATOM 783 C CA . SER A 1 104 ? 11.009 6.142 7.489 1.00 61.28 104 SER A CA 1
ATOM 784 C C . SER A 1 104 ? 12.232 5.808 8.330 1.00 61.28 104 SER A C 1
ATOM 786 O O . SER A 1 104 ? 12.293 4.640 8.787 1.00 61.28 104 SER A O 1
#

Radius of gyration: 12.77 Å; chains: 1; bounding box: 34×22×31 Å

Foldseek 3Di:
DFQFLAACFQFVLSCVPPVVNDGDCVQVVCVVVVHALQNEAEDEFAAPDNGGFRQQAPGFQHHGRNNNYDYHYDVVRVVVVVDCVVCVVSVGPSCNGGPVSVPD

pLDDT: mean 93.35, std 5.84, range [61.28, 98.44]

Organism: NCBI:txid408172